Protein AF-W7Q239-F1 (afdb_monomer)

pLDDT: mean 79.55, std 21.38, range [31.48, 97.56]

Secondary structure (DSSP, 8-state):
-----PPBHHHH---HHHHHHHHHHHHTT--S-GGGT---S-PPPHHHHHHHHHHHHSBP-B-BTTTTBSB-HHHHHHHHHHHHHHHHHHT-GGGTT-HHHHHHHHHHHHHHHHHHHHHTTTSTTHHHH--TTSPPP---SS----------SS------PPPPPPP-

Solvent-accessible surface area (backbone atoms only — not comparable to full-atom values): 10525 Å² total; per-residue (Å²): 136,85,85,63,76,77,58,33,22,64,82,75,58,75,66,57,68,61,38,47,58,41,29,50,58,68,66,66,76,65,79,93,49,80,79,63,77,63,67,76,80,74,80,74,42,66,23,48,51,50,42,52,56,53,24,64,58,22,54,45,51,48,60,37,83,94,75,77,42,62,38,58,70,71,59,17,51,58,54,47,50,57,53,43,52,51,37,61,47,61,28,36,76,90,40,74,82,38,60,72,62,52,47,56,51,50,51,50,35,50,52,35,47,34,52,46,18,62,69,32,59,86,44,96,58,20,81,78,78,38,37,73,92,51,84,77,85,84,79,63,93,68,75,74,81,75,73,75,81,73,78,71,87,75,83,79,94,74,88,76,82,79,80,79,80,82,83,130

Structure (mmCIF, N/CA/C/O backbone):
data_AF-W7Q239-F1
#
_entry.id   AF-W7Q239-F1
#
loop_
_atom_site.group_PDB
_atom_site.id
_atom_site.type_symbol
_atom_site.label_atom_id
_atom_site.label_alt_id
_atom_site.label_comp_id
_atom_site.label_asym_id
_atom_site.label_entity_id
_atom_site.label_seq_id
_atom_site.pdbx_PDB_ins_code
_atom_site.Cartn_x
_atom_site.Cartn_y
_atom_site.Cartn_z
_atom_site.occupancy
_atom_site.B_iso_or_equiv
_atom_site.auth_seq_id
_atom_site.auth_comp_id
_atom_site.auth_asym_id
_atom_site.auth_atom_id
_atom_site.pdbx_PDB_model_num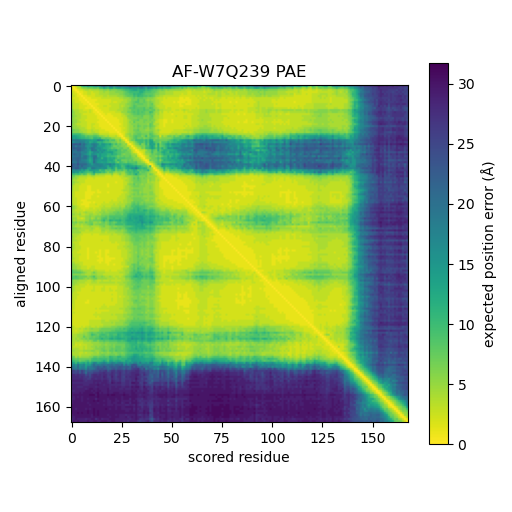
ATOM 1 N N . MET A 1 1 ? -25.838 5.356 11.802 1.00 66.62 1 MET A N 1
ATOM 2 C CA . MET A 1 1 ? -24.509 5.141 12.420 1.00 66.62 1 MET A CA 1
ATOM 3 C C . MET A 1 1 ? -23.464 5.415 11.347 1.00 66.62 1 MET A C 1
ATOM 5 O O . MET A 1 1 ? -23.712 5.033 10.213 1.00 66.62 1 MET A O 1
ATOM 9 N N . HIS A 1 2 ? -22.385 6.140 11.642 1.00 85.25 2 HIS A N 1
ATOM 10 C CA . HIS A 1 2 ? -21.398 6.534 10.625 1.00 85.25 2 HIS A CA 1
ATOM 11 C C . HIS A 1 2 ? -20.314 5.454 10.482 1.00 85.25 2 HIS A C 1
ATOM 13 O O . HIS A 1 2 ? -19.790 4.990 11.495 1.00 85.25 2 HIS A O 1
ATOM 19 N N . ILE A 1 3 ? -19.973 5.064 9.249 1.00 88.88 3 ILE A N 1
ATOM 20 C CA . ILE A 1 3 ? -18.869 4.132 8.970 1.00 88.88 3 ILE A CA 1
ATOM 21 C C . ILE A 1 3 ? -17.539 4.859 9.174 1.00 88.88 3 ILE A C 1
ATOM 23 O O . ILE A 1 3 ? -17.341 5.967 8.681 1.00 88.88 3 ILE A O 1
ATOM 27 N N . LYS A 1 4 ? -16.624 4.249 9.919 1.00 90.44 4 LYS A N 1
ATOM 28 C CA . LYS A 1 4 ? -15.283 4.774 10.160 1.00 90.44 4 LYS A CA 1
ATOM 29 C C . LYS A 1 4 ? -14.335 4.270 9.077 1.00 90.44 4 LYS A C 1
ATOM 31 O O . LYS A 1 4 ? -14.025 3.081 9.047 1.00 90.44 4 LYS A O 1
ATOM 36 N N . SER A 1 5 ? -13.853 5.171 8.229 1.00 90.06 5 SER A N 1
ATOM 37 C CA . SER A 1 5 ? -12.925 4.846 7.140 1.00 90.06 5 SER A CA 1
ATOM 38 C C . SER A 1 5 ? -11.576 5.530 7.373 1.00 90.06 5 SER A C 1
ATOM 40 O O . SER A 1 5 ? -11.507 6.754 7.253 1.00 90.06 5 SER A O 1
ATOM 42 N N . PRO A 1 6 ? -10.514 4.780 7.724 1.00 92.44 6 PRO A N 1
ATOM 43 C CA . PRO A 1 6 ? -9.160 5.323 7.785 1.00 92.44 6 PRO A CA 1
ATOM 44 C C . PRO A 1 6 ? -8.701 5.853 6.4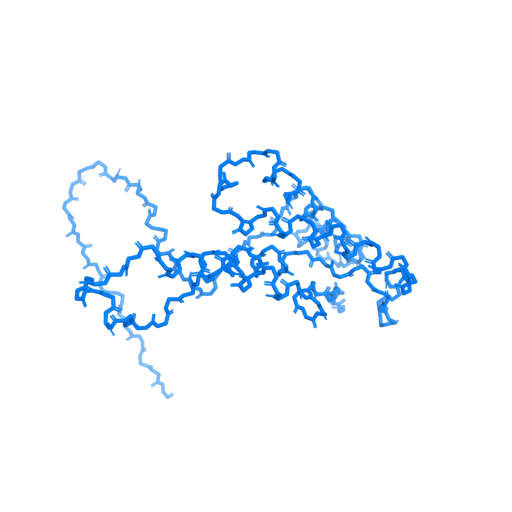27 1.00 92.44 6 PRO A C 1
ATOM 46 O O . PRO A 1 6 ? -9.154 5.371 5.387 1.00 92.44 6 PRO A O 1
ATOM 49 N N . LYS A 1 7 ? -7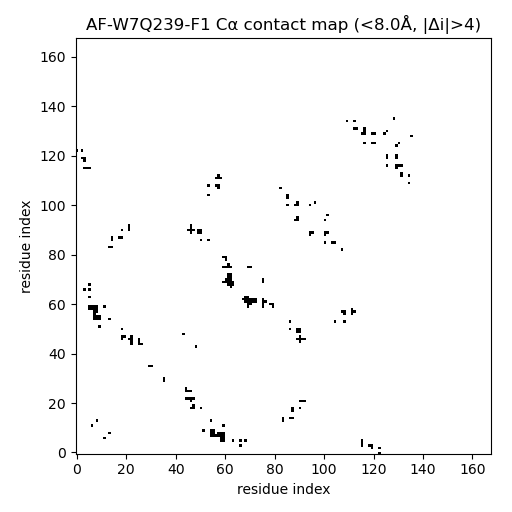.770 6.814 6.433 1.00 93.81 7 LYS A N 1
ATOM 50 C CA . LYS A 1 7 ? -7.154 7.306 5.189 1.00 93.81 7 LYS A CA 1
ATOM 51 C C . LYS A 1 7 ? -6.315 6.195 4.577 1.00 93.81 7 LYS A C 1
ATOM 53 O O . LYS A 1 7 ? -5.605 5.490 5.297 1.00 93.81 7 LYS A O 1
ATOM 58 N N . LYS A 1 8 ? -6.370 6.049 3.256 1.00 94.62 8 LYS A N 1
ATOM 59 C CA . LYS A 1 8 ? -5.514 5.099 2.540 1.00 94.62 8 LYS A CA 1
ATOM 60 C C . LYS A 1 8 ? -4.125 5.672 2.310 1.00 94.62 8 LYS A C 1
ATOM 62 O O . LYS A 1 8 ? -3.950 6.888 2.239 1.00 94.62 8 LYS A O 1
ATOM 67 N N . LEU A 1 9 ? -3.138 4.790 2.159 1.00 95.50 9 LEU A N 1
ATOM 68 C CA . LEU A 1 9 ? -1.744 5.186 1.951 1.00 95.50 9 LEU A CA 1
ATOM 69 C C . LEU A 1 9 ? -1.608 6.115 0.734 1.00 95.50 9 LEU A C 1
ATOM 71 O O . LEU A 1 9 ? -0.947 7.146 0.818 1.00 95.50 9 LEU A O 1
ATOM 75 N N . ILE A 1 10 ? -2.327 5.810 -0.351 1.00 94.56 10 ILE A N 1
ATOM 76 C CA . ILE A 1 10 ? -2.348 6.617 -1.582 1.00 94.56 10 ILE A CA 1
ATOM 77 C C . ILE A 1 10 ? -2.792 8.075 -1.381 1.00 94.56 10 ILE A C 1
ATOM 79 O O . ILE A 1 10 ? -2.377 8.945 -2.141 1.00 94.56 10 ILE A O 1
ATOM 83 N N . GLU A 1 11 ? -3.623 8.359 -0.378 1.00 94.00 11 GLU A N 1
ATOM 84 C CA . GLU A 1 11 ? -4.105 9.718 -0.101 1.00 94.00 11 GLU A CA 1
ATOM 85 C C . GLU A 1 11 ? -3.058 10.572 0.622 1.00 94.00 11 GLU A C 1
ATOM 87 O O . GLU A 1 11 ? -3.171 11.797 0.652 1.00 94.00 11 GLU A O 1
ATOM 92 N N . VAL A 1 12 ? -2.067 9.929 1.244 1.00 94.19 12 VAL A N 1
ATOM 93 C CA . VAL A 1 12 ? -1.110 10.583 2.138 1.00 94.19 12 VAL A CA 1
ATOM 94 C C . VAL A 1 12 ? 0.285 10.596 1.533 1.00 94.19 12 VAL A C 1
ATOM 96 O O . VAL A 1 12 ? 0.914 11.652 1.493 1.00 94.19 12 VAL A O 1
ATOM 99 N N . ALA A 1 13 ? 0.791 9.441 1.094 1.00 93.62 13 ALA A N 1
ATOM 100 C CA . ALA A 1 13 ? 2.166 9.329 0.634 1.00 93.62 13 ALA A CA 1
ATOM 101 C C . ALA A 1 13 ? 2.402 8.122 -0.288 1.00 93.62 13 ALA A C 1
ATOM 103 O O . ALA A 1 13 ? 1.876 7.030 -0.079 1.00 93.62 13 ALA A O 1
ATOM 104 N N . LEU A 1 14 ? 3.262 8.316 -1.289 1.00 94.44 14 LEU A N 1
ATOM 105 C CA . LEU A 1 14 ? 3.742 7.278 -2.199 1.00 94.44 14 LEU A CA 1
ATOM 106 C C . LEU A 1 14 ? 5.224 7.509 -2.532 1.00 94.44 14 LEU A C 1
ATOM 108 O O . LEU A 1 14 ? 5.616 8.666 -2.709 1.00 94.44 14 LEU A O 1
ATOM 112 N N . PRO A 1 15 ? 6.034 6.444 -2.701 1.00 95.81 15 PRO A N 1
ATOM 113 C CA . PRO A 1 15 ? 7.425 6.554 -3.133 1.00 95.81 15 PRO A CA 1
ATOM 114 C C . PRO A 1 15 ? 7.483 6.798 -4.651 1.00 95.81 15 PRO A C 1
ATOM 116 O O . PRO A 1 15 ? 7.728 5.893 -5.450 1.00 95.81 15 PRO A O 1
ATOM 119 N N . LEU A 1 16 ? 7.167 8.030 -5.065 1.00 94.00 16 LEU A N 1
ATOM 120 C CA . LEU A 1 16 ? 7.019 8.391 -6.478 1.00 94.00 16 LEU A CA 1
ATOM 121 C C . LEU A 1 16 ? 8.315 8.207 -7.272 1.00 94.00 16 LEU A C 1
ATOM 123 O O . LEU A 1 16 ? 8.252 7.761 -8.414 1.00 94.00 16 LEU A O 1
ATOM 127 N N . ASP A 1 17 ? 9.470 8.499 -6.676 1.00 94.50 17 ASP A N 1
ATOM 128 C CA . ASP A 1 17 ? 10.765 8.368 -7.349 1.00 94.50 17 ASP A CA 1
ATOM 129 C C . ASP A 1 17 ? 11.049 6.913 -7.744 1.00 94.50 17 ASP A C 1
ATOM 131 O O . ASP A 1 17 ? 11.350 6.635 -8.907 1.00 94.50 17 ASP A O 1
ATOM 135 N N . ASP A 1 18 ? 10.842 5.963 -6.828 1.00 94.44 18 ASP A N 1
ATOM 136 C CA . ASP A 1 18 ? 11.026 4.532 -7.094 1.00 94.44 18 ASP A CA 1
ATOM 137 C C . ASP A 1 18 ? 10.047 4.012 -8.157 1.00 94.44 18 ASP A C 1
ATOM 139 O O . ASP A 1 18 ? 10.433 3.294 -9.088 1.00 94.44 18 ASP A O 1
ATOM 143 N N . ILE A 1 19 ? 8.773 4.413 -8.054 1.00 93.94 19 ILE A N 1
ATOM 144 C CA . ILE A 1 19 ? 7.733 4.052 -9.027 1.00 93.94 19 ILE A CA 1
ATOM 145 C C . ILE A 1 19 ? 8.089 4.602 -10.413 1.00 93.94 19 ILE A C 1
ATOM 147 O O . ILE A 1 19 ? 7.932 3.899 -11.418 1.00 93.94 19 ILE A O 1
ATOM 151 N N . ASN A 1 20 ? 8.583 5.839 -10.485 1.00 92.50 20 ASN A N 1
ATOM 152 C CA . ASN A 1 20 ? 8.962 6.496 -11.732 1.00 92.50 20 ASN A CA 1
ATOM 153 C C . ASN A 1 20 ? 10.180 5.827 -12.375 1.00 92.50 20 ASN A C 1
ATOM 155 O O . ASN A 1 20 ? 10.164 5.579 -13.582 1.00 92.50 20 ASN A O 1
ATOM 159 N N . VAL A 1 21 ? 11.198 5.464 -11.587 1.00 92.00 21 VAL A N 1
ATOM 160 C CA . VAL A 1 21 ? 12.376 4.729 -12.075 1.00 92.00 21 VAL A CA 1
ATOM 161 C C . VAL A 1 21 ? 11.970 3.374 -12.660 1.00 92.00 21 VAL A C 1
ATOM 163 O O . VAL A 1 21 ? 12.389 3.034 -13.770 1.00 92.00 21 VAL A O 1
ATOM 166 N N . ALA A 1 22 ? 11.118 2.614 -11.967 1.00 91.12 22 ALA A N 1
ATOM 167 C CA . ALA A 1 22 ? 10.618 1.332 -12.467 1.00 91.12 22 ALA A CA 1
ATOM 168 C C . ALA A 1 22 ? 9.760 1.499 -13.737 1.00 91.12 22 ALA A C 1
ATOM 170 O O . ALA A 1 22 ? 9.940 0.778 -14.719 1.00 91.12 22 ALA A O 1
ATOM 171 N N . SER A 1 23 ? 8.882 2.504 -13.759 1.00 89.00 23 SER A N 1
ATOM 172 C CA . SER A 1 23 ? 8.008 2.802 -14.902 1.00 89.00 23 SER A CA 1
ATOM 173 C C . SER A 1 23 ? 8.789 3.248 -16.145 1.00 89.00 23 SER A C 1
ATOM 175 O O . SER A 1 23 ? 8.428 2.900 -17.271 1.00 89.00 23 SER A O 1
ATOM 177 N N . ALA A 1 24 ? 9.882 3.996 -15.967 1.00 86.81 24 ALA A N 1
ATOM 178 C CA . ALA A 1 24 ? 10.747 4.421 -17.065 1.00 86.81 24 ALA A CA 1
ATOM 179 C C . ALA A 1 24 ? 11.448 3.230 -17.739 1.00 86.81 24 ALA A C 1
ATOM 181 O O . ALA A 1 24 ? 11.537 3.192 -18.969 1.00 86.81 24 ALA A O 1
ATOM 182 N N . ARG A 1 25 ? 11.882 2.232 -16.953 1.00 82.31 25 ARG A N 1
ATOM 183 C CA . ARG A 1 25 ? 12.478 0.986 -17.471 1.00 82.31 25 ARG A CA 1
ATOM 184 C C . ARG A 1 25 ? 11.492 0.184 -18.317 1.00 82.31 25 ARG A C 1
ATOM 186 O O . ARG A 1 25 ? 11.879 -0.352 -19.346 1.00 82.31 25 ARG A O 1
ATOM 193 N N . GLU A 1 26 ? 10.215 0.142 -17.934 1.00 77.31 26 GLU A N 1
ATOM 194 C CA . GLU A 1 26 ? 9.170 -0.534 -18.719 1.00 77.31 26 GLU A CA 1
ATOM 195 C C . GLU A 1 26 ? 8.996 0.104 -20.111 1.00 77.31 26 GLU A C 1
ATOM 197 O O . GLU A 1 26 ? 8.805 -0.590 -21.113 1.00 77.31 26 GLU A O 1
ATOM 202 N N . LYS A 1 27 ? 9.112 1.436 -20.194 1.00 73.69 27 LYS A N 1
ATOM 203 C CA . LYS A 1 27 ? 8.945 2.195 -21.441 1.00 73.69 27 LYS A CA 1
ATOM 204 C C . LYS A 1 27 ? 10.114 2.016 -22.419 1.00 73.69 27 LYS A C 1
ATOM 206 O O . LYS A 1 27 ? 9.896 2.075 -23.628 1.00 73.69 27 LYS A O 1
ATOM 211 N N . SER A 1 28 ? 11.334 1.793 -21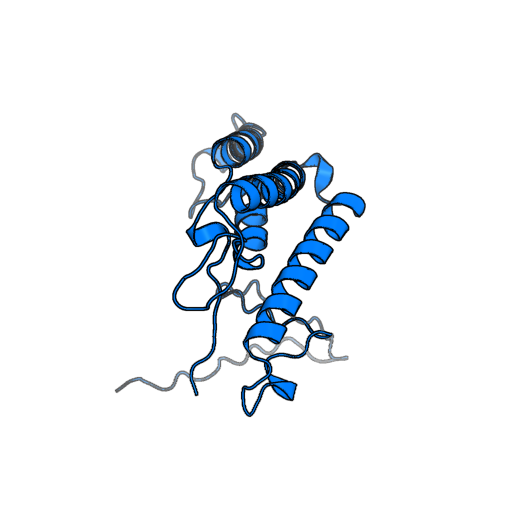.930 1.00 66.69 28 SER A N 1
ATOM 212 C CA . SER A 1 28 ? 12.562 1.807 -22.743 1.00 66.69 28 SER A CA 1
ATOM 213 C C . SER A 1 28 ? 12.900 0.477 -23.441 1.00 66.69 28 SER A C 1
ATOM 215 O O . SER A 1 28 ? 13.902 0.387 -24.143 1.00 66.69 28 SER A O 1
ATOM 217 N N . ILE A 1 29 ? 12.074 -0.566 -23.319 1.00 65.88 29 ILE A N 1
ATOM 218 C CA . ILE A 1 29 ? 12.397 -1.903 -23.861 1.00 65.88 29 ILE A CA 1
ATOM 219 C C . ILE A 1 29 ? 12.270 -1.976 -25.396 1.00 65.88 29 ILE A C 1
ATOM 221 O O . ILE A 1 29 ? 12.907 -2.810 -26.035 1.00 65.88 29 ILE A O 1
ATOM 225 N N . ARG A 1 30 ? 11.454 -1.120 -26.024 1.00 63.12 30 ARG A N 1
ATOM 226 C CA . ARG A 1 30 ? 11.161 -1.193 -27.467 1.00 63.12 30 ARG A CA 1
ATOM 227 C C . ARG A 1 30 ? 11.477 0.135 -28.146 1.00 63.12 30 ARG A C 1
ATOM 229 O O . ARG A 1 30 ? 10.623 1.009 -28.230 1.00 63.12 30 ARG A O 1
ATOM 236 N N . HIS A 1 31 ? 12.705 0.277 -28.633 1.00 64.56 31 HIS A N 1
ATOM 237 C CA . HIS A 1 31 ? 13.112 1.413 -29.461 1.00 64.56 31 HIS A CA 1
ATOM 238 C C . HIS A 1 31 ? 12.973 1.060 -30.949 1.00 64.56 31 HIS A C 1
ATOM 240 O O . HIS A 1 31 ? 13.346 -0.034 -31.364 1.00 64.56 31 HIS A O 1
ATOM 246 N N . GLY A 1 32 ? 12.441 1.983 -31.757 1.00 70.94 32 GLY A N 1
ATOM 247 C CA . GLY A 1 32 ? 12.487 1.895 -33.225 1.00 70.94 32 GLY A CA 1
ATOM 248 C C . GLY A 1 32 ? 11.389 1.073 -33.913 1.00 70.94 32 GLY A C 1
ATOM 249 O O . GLY A 1 32 ? 11.450 0.898 -35.127 1.00 70.94 32 GLY A O 1
ATOM 250 N N . HIS A 1 33 ? 10.368 0.589 -33.199 1.00 72.94 33 HIS A N 1
ATOM 251 C CA . HIS A 1 33 ? 9.248 -0.116 -33.832 1.00 72.94 33 HIS A CA 1
ATOM 252 C C . HIS A 1 33 ? 8.069 0.847 -34.079 1.00 72.94 33 HIS A C 1
ATOM 254 O O . HIS A 1 33 ? 7.639 1.506 -33.141 1.00 72.94 33 HIS A O 1
ATOM 260 N N . PRO A 1 34 ? 7.471 0.931 -35.283 1.00 73.19 34 PRO A N 1
ATOM 261 C CA . PRO A 1 34 ? 6.343 1.837 -35.549 1.00 73.19 34 PRO A CA 1
ATOM 262 C C . PRO A 1 34 ? 5.157 1.736 -34.569 1.00 73.19 34 PRO A C 1
ATOM 264 O O . PRO A 1 34 ? 4.471 2.729 -34.342 1.00 73.19 34 PRO A O 1
ATOM 267 N N . SER A 1 35 ? 4.950 0.587 -33.910 1.00 66.75 35 SER A N 1
ATOM 268 C CA . SER A 1 35 ? 3.932 0.438 -32.856 1.00 66.75 35 SER A CA 1
ATOM 269 C C . SER A 1 35 ? 4.247 1.181 -31.543 1.00 66.75 35 SER A C 1
ATOM 271 O O . SER A 1 35 ? 3.394 1.232 -30.658 1.00 66.75 35 SER A O 1
ATOM 273 N N . THR A 1 36 ? 5.433 1.789 -31.403 1.00 65.25 36 THR A N 1
ATOM 274 C CA . THR A 1 36 ? 5.824 2.631 -30.257 1.00 65.25 36 THR A CA 1
ATOM 275 C C . THR A 1 36 ? 5.698 4.136 -30.524 1.00 65.25 36 THR A C 1
ATOM 277 O O . THR A 1 36 ? 5.888 4.914 -29.594 1.00 65.25 36 THR A O 1
ATOM 280 N N . LEU A 1 37 ? 5.354 4.563 -31.752 1.00 66.25 37 LEU A N 1
ATOM 281 C CA . LEU A 1 37 ? 5.140 5.980 -32.107 1.00 66.25 37 LEU A CA 1
ATOM 282 C C . LEU A 1 37 ? 3.801 6.530 -31.591 1.00 66.25 37 LEU A C 1
ATOM 284 O O . LEU A 1 37 ? 3.714 7.688 -31.188 1.00 66.25 37 LEU A O 1
ATOM 288 N N . HIS A 1 38 ? 2.753 5.705 -31.591 1.00 68.00 38 HIS A N 1
ATOM 289 C CA . HIS A 1 38 ? 1.430 6.065 -31.085 1.00 68.00 38 HIS A CA 1
ATOM 290 C C . HIS A 1 38 ? 0.966 5.046 -30.048 1.00 68.00 38 HIS A C 1
ATOM 292 O O . HIS A 1 38 ? 0.381 4.009 -30.353 1.00 68.00 38 HIS A O 1
ATOM 298 N N . LEU A 1 39 ? 1.220 5.377 -28.784 1.00 65.81 39 LEU A N 1
ATOM 299 C CA . LEU A 1 39 ? 0.613 4.723 -27.630 1.00 65.81 39 LEU A CA 1
ATOM 300 C C . LEU A 1 39 ? -0.823 5.254 -27.480 1.00 65.81 39 LEU A C 1
ATOM 302 O O . LEU A 1 39 ? -1.083 6.157 -26.689 1.00 65.81 39 LEU A O 1
ATOM 306 N N . TRP A 1 40 ? -1.743 4.746 -28.300 1.00 65.81 40 TRP A N 1
ATOM 307 C CA . TRP A 1 40 ? -3.167 5.088 -28.229 1.00 65.81 40 TRP A CA 1
ATOM 308 C C . TRP A 1 40 ? -3.779 4.664 -26.881 1.00 65.81 40 TRP A C 1
ATOM 310 O O . TRP A 1 40 ? -3.507 3.569 -26.387 1.00 65.81 40 TRP A O 1
ATOM 320 N N . TRP A 1 41 ? -4.541 5.608 -26.310 1.00 54.47 41 TRP A N 1
ATOM 321 C CA . TRP A 1 41 ? -5.007 5.752 -24.923 1.00 54.47 41 TRP A CA 1
ATOM 322 C C . TRP A 1 41 ? -4.002 5.314 -23.847 1.00 54.47 41 TRP A C 1
ATOM 324 O O . TRP A 1 41 ? -3.988 4.169 -23.407 1.00 54.47 41 TRP A O 1
ATOM 334 N N . ALA A 1 42 ? -3.172 6.281 -23.431 1.00 55.81 42 ALA A N 1
ATOM 335 C CA . ALA A 1 42 ? -2.352 6.324 -22.215 1.00 55.81 42 ALA A CA 1
ATOM 336 C C . ALA A 1 42 ? -2.116 4.969 -21.520 1.00 55.81 42 ALA A C 1
ATOM 338 O O . ALA A 1 42 ? -2.862 4.560 -20.628 1.00 55.81 42 ALA A O 1
ATOM 339 N N . ARG A 1 43 ? -1.019 4.293 -21.880 1.00 71.75 43 ARG A N 1
ATOM 340 C CA . ARG A 1 43 ? -0.573 3.118 -21.125 1.00 71.75 43 ARG A CA 1
ATOM 341 C C . ARG A 1 43 ? -0.233 3.523 -19.695 1.00 71.75 43 ARG A C 1
ATOM 343 O O . ARG A 1 43 ? 0.674 4.324 -19.483 1.00 71.75 43 ARG A O 1
ATOM 350 N N . ARG A 1 44 ? -0.934 2.937 -18.725 1.00 72.94 44 ARG A N 1
ATOM 351 C CA . ARG A 1 44 ? -0.542 2.978 -17.313 1.00 72.94 44 ARG A CA 1
ATOM 352 C C . ARG A 1 44 ? 0.584 1.952 -17.130 1.00 72.94 44 ARG A C 1
ATOM 354 O O . ARG A 1 44 ? 0.319 0.776 -17.381 1.00 72.94 44 ARG A O 1
ATOM 361 N N . PRO A 1 45 ? 1.811 2.363 -16.755 1.00 85.00 45 PRO A N 1
ATOM 362 C CA . PRO A 1 45 ? 2.895 1.425 -16.473 1.00 85.00 45 PRO A CA 1
ATOM 363 C C . PRO A 1 45 ? 2.438 0.394 -15.439 1.00 85.00 45 PRO A C 1
ATOM 365 O O . PRO A 1 45 ? 1.780 0.754 -14.456 1.00 85.00 45 PRO A O 1
ATOM 368 N N . LEU A 1 46 ? 2.772 -0.877 -15.648 1.00 88.38 46 LEU A N 1
ATOM 369 C CA . LEU A 1 46 ? 2.406 -1.960 -14.735 1.00 88.38 46 LEU A CA 1
ATOM 370 C C . LEU A 1 46 ? 2.993 -1.732 -13.340 1.00 88.38 46 LEU A C 1
ATOM 372 O O . LEU A 1 46 ? 2.322 -2.012 -12.346 1.00 88.38 46 LEU A O 1
ATOM 376 N N . ALA A 1 47 ? 4.200 -1.164 -13.268 1.00 91.94 47 ALA A N 1
ATOM 377 C CA . ALA A 1 47 ? 4.821 -0.746 -12.013 1.00 91.94 47 ALA A CA 1
ATOM 378 C C . ALA A 1 47 ? 3.912 0.217 -11.226 1.00 91.94 47 ALA A C 1
ATOM 380 O O . ALA A 1 47 ? 3.553 -0.052 -10.079 1.00 91.94 47 ALA A O 1
ATOM 381 N N . ALA A 1 48 ? 3.460 1.297 -11.870 1.00 92.19 48 ALA A N 1
ATOM 382 C CA . ALA A 1 48 ? 2.570 2.274 -11.251 1.00 92.19 48 ALA A CA 1
ATOM 383 C C . ALA A 1 48 ? 1.216 1.663 -10.858 1.00 92.19 48 ALA A C 1
ATOM 385 O O . ALA A 1 48 ? 0.711 1.936 -9.770 1.00 92.19 48 ALA A O 1
ATOM 386 N N . ALA A 1 49 ? 0.638 0.805 -11.705 1.00 91.62 49 ALA A N 1
ATOM 387 C CA . ALA A 1 49 ? -0.626 0.137 -11.404 1.00 91.62 49 ALA A CA 1
ATOM 388 C C . ALA A 1 49 ? -0.529 -0.741 -10.144 1.00 91.62 49 ALA A C 1
ATOM 390 O O . ALA A 1 49 ? -1.391 -0.648 -9.274 1.00 91.62 49 ALA A O 1
ATOM 391 N N . ARG A 1 50 ? 0.537 -1.540 -10.000 1.00 93.19 50 ARG A N 1
ATOM 392 C CA . ARG A 1 50 ? 0.757 -2.389 -8.814 1.00 93.19 50 ARG A CA 1
ATOM 393 C C . ARG A 1 50 ? 0.897 -1.571 -7.534 1.00 93.19 50 ARG A C 1
ATOM 395 O O . ARG A 1 50 ? 0.251 -1.893 -6.540 1.00 93.19 50 ARG A O 1
ATOM 402 N N . ALA A 1 51 ? 1.696 -0.504 -7.574 1.00 94.94 51 ALA A N 1
ATOM 403 C CA . ALA A 1 51 ? 1.891 0.378 -6.427 1.00 94.94 51 ALA A CA 1
ATOM 404 C C . ALA A 1 51 ? 0.576 1.040 -5.987 1.00 94.94 51 ALA A C 1
ATOM 406 O O . ALA A 1 51 ? 0.238 1.021 -4.805 1.00 94.94 51 ALA A O 1
ATOM 407 N N . VAL A 1 52 ? -0.191 1.572 -6.945 1.00 93.88 52 VAL A N 1
ATOM 408 C CA . VAL A 1 52 ? -1.486 2.219 -6.687 1.00 93.88 52 VAL A CA 1
ATOM 409 C C . VAL A 1 52 ? -2.495 1.233 -6.106 1.00 93.88 52 VAL A C 1
ATOM 411 O O . VAL A 1 52 ? -3.137 1.558 -5.112 1.00 93.88 52 VAL A O 1
ATOM 414 N N . LEU A 1 53 ? -2.610 0.029 -6.673 1.00 92.25 53 LEU A N 1
ATOM 415 C CA . LEU A 1 53 ? -3.530 -0.996 -6.173 1.00 92.25 53 LEU A CA 1
ATOM 416 C C . LEU A 1 53 ? -3.209 -1.385 -4.728 1.00 92.25 53 LEU A C 1
ATOM 418 O O . LEU A 1 53 ? -4.101 -1.421 -3.885 1.00 92.25 53 LEU A O 1
ATOM 422 N N . PHE A 1 54 ? -1.935 -1.624 -4.417 1.00 95.31 54 PHE A N 1
ATOM 423 C CA . PHE A 1 54 ? -1.516 -1.930 -3.052 1.00 95.31 54 PHE A CA 1
ATOM 424 C C . PHE A 1 54 ? -1.821 -0.769 -2.090 1.00 95.31 54 PHE A C 1
ATOM 426 O O . PHE A 1 54 ? -2.446 -0.968 -1.048 1.00 95.31 54 PHE A O 1
ATOM 433 N N . ALA A 1 55 ? -1.462 0.459 -2.467 1.00 96.06 55 ALA A N 1
ATOM 434 C CA . ALA A 1 55 ? -1.654 1.641 -1.630 1.00 96.06 55 ALA A CA 1
ATOM 435 C C . ALA A 1 55 ? -3.128 2.045 -1.432 1.00 96.06 55 ALA A C 1
ATOM 437 O O . ALA A 1 55 ? -3.441 2.756 -0.479 1.00 96.06 55 ALA A O 1
ATOM 438 N N . GLN A 1 56 ? -4.037 1.608 -2.310 1.00 93.81 56 GLN A N 1
ATOM 439 C CA . GLN A 1 56 ? -5.487 1.759 -2.131 1.00 93.81 56 GLN A CA 1
ATOM 440 C C . GLN A 1 56 ? -6.054 0.792 -1.088 1.00 93.81 56 GLN A C 1
ATOM 442 O O . GLN A 1 56 ? -7.048 1.098 -0.427 1.00 93.81 56 GLN A O 1
ATOM 447 N N . LEU A 1 57 ? -5.447 -0.386 -0.948 1.00 93.38 57 LEU A N 1
ATOM 448 C CA . LEU A 1 57 ? -5.922 -1.415 -0.029 1.00 93.38 57 LEU A CA 1
ATOM 449 C C . LEU A 1 57 ? -5.400 -1.183 1.392 1.00 93.38 57 LEU A C 1
ATOM 451 O O . LEU A 1 57 ? -6.145 -1.398 2.349 1.00 93.38 57 LEU A O 1
ATOM 455 N N . VAL A 1 58 ? -4.179 -0.664 1.527 1.00 96.00 58 VAL A N 1
ATOM 456 C CA . VAL A 1 58 ? -3.516 -0.435 2.818 1.00 96.00 58 VAL A CA 1
ATOM 457 C C . VAL A 1 58 ? -3.839 0.946 3.408 1.00 96.00 58 VAL A C 1
ATOM 459 O O . VAL A 1 58 ? -3.836 1.964 2.713 1.00 96.00 58 VAL A O 1
ATOM 462 N N . ASN A 1 59 ? -4.124 0.982 4.710 1.00 95.56 59 ASN A N 1
ATOM 463 C CA . ASN A 1 59 ? -4.361 2.203 5.482 1.00 95.56 59 ASN A CA 1
ATOM 464 C C . ASN A 1 59 ? -3.049 2.934 5.797 1.00 95.56 59 ASN A C 1
ATOM 466 O O . ASN A 1 59 ? -2.005 2.317 6.002 1.00 95.56 59 ASN A O 1
ATOM 470 N N . ASP A 1 60 ? -3.121 4.258 5.899 1.00 95.69 60 ASP A N 1
ATOM 471 C CA . ASP A 1 60 ? -2.030 5.064 6.436 1.00 95.69 60 ASP A CA 1
ATOM 472 C C . ASP A 1 60 ? -1.935 4.892 7.968 1.00 95.69 60 ASP A C 1
ATOM 474 O O . ASP A 1 60 ? -2.948 5.041 8.655 1.00 95.69 60 ASP A O 1
ATOM 478 N N . PRO A 1 61 ? -0.741 4.635 8.539 1.00 94.88 61 PRO A N 1
ATOM 479 C CA . PRO A 1 61 ? -0.573 4.479 9.986 1.00 94.88 61 PRO A CA 1
ATOM 480 C C . PRO A 1 61 ? -0.608 5.809 10.762 1.00 94.88 61 PRO A C 1
ATOM 482 O O . PRO A 1 61 ? -0.513 5.806 11.992 1.00 94.88 61 PRO A O 1
ATOM 485 N N . GLY A 1 62 ? -0.679 6.955 10.078 1.00 93.06 62 GLY A N 1
ATOM 486 C CA . GLY A 1 62 ? -0.634 8.276 10.695 1.00 93.06 62 GLY A CA 1
ATOM 487 C C . GLY A 1 62 ? -1.840 8.570 11.581 1.00 93.06 62 GLY A C 1
ATOM 488 O O . GLY A 1 62 ? -2.955 8.129 11.318 1.00 93.06 62 GLY A O 1
ATOM 489 N N . TYR A 1 63 ? -1.620 9.352 12.640 1.00 91.62 63 TYR A N 1
ATOM 490 C CA . TYR A 1 63 ? -2.686 9.723 13.566 1.00 91.62 63 TYR A CA 1
ATOM 491 C C . TYR A 1 63 ? -3.817 10.522 12.895 1.00 91.62 63 TYR A C 1
ATOM 493 O O . TYR A 1 63 ? -3.595 11.565 12.274 1.00 91.62 63 TYR A O 1
ATOM 501 N N . GLN A 1 64 ? -5.053 10.066 13.092 1.00 89.88 64 GLN A N 1
ATOM 502 C CA . GLN A 1 64 ? -6.283 10.659 12.583 1.00 89.88 64 GLN A CA 1
ATOM 503 C C . GLN A 1 64 ? -7.187 11.080 13.745 1.00 89.88 64 GLN A C 1
ATOM 505 O O . GLN A 1 64 ? -7.820 10.252 14.404 1.00 89.88 64 GLN A O 1
ATOM 510 N N . ARG A 1 65 ? -7.290 12.396 13.969 1.00 86.25 65 ARG A N 1
ATOM 511 C CA . ARG A 1 65 ? -8.024 12.974 15.108 1.00 86.25 65 ARG A CA 1
ATOM 512 C C . ARG A 1 65 ? -9.514 12.624 15.112 1.00 86.25 65 ARG A C 1
ATOM 514 O O . ARG A 1 65 ? -10.074 12.401 16.176 1.00 86.25 65 ARG A O 1
ATOM 521 N N . GLU A 1 66 ? -10.127 12.548 13.934 1.00 85.19 66 GLU A N 1
ATOM 522 C CA . GLU A 1 66 ? -11.555 12.238 13.757 1.00 85.19 66 GLU A CA 1
ATOM 523 C C . GLU A 1 66 ? -11.907 10.805 14.179 1.00 85.19 66 GLU A C 1
ATOM 525 O O . GLU A 1 66 ? -13.012 10.536 14.642 1.00 85.19 66 GLU A O 1
ATOM 530 N N . LEU A 1 67 ? -10.953 9.882 14.036 1.00 83.69 67 LEU A N 1
ATOM 531 C CA . LEU A 1 67 ? -11.143 8.461 14.311 1.00 83.69 67 LEU A CA 1
ATOM 532 C C . LEU A 1 67 ? -10.544 8.029 15.654 1.00 83.69 67 LEU A C 1
ATOM 534 O O . LEU A 1 67 ? -10.912 6.964 16.152 1.00 83.69 67 LEU A O 1
ATOM 538 N N . GLY A 1 68 ? -9.645 8.837 16.233 1.00 85.25 68 GLY A N 1
ATOM 539 C CA . GLY A 1 68 ? -8.838 8.452 17.394 1.00 85.25 68 GLY A CA 1
ATOM 540 C C . GLY A 1 68 ? -7.929 7.256 17.090 1.00 85.25 68 GLY A C 1
ATOM 541 O O . GLY A 1 68 ? -7.704 6.420 17.959 1.00 85.25 68 GLY A O 1
ATOM 542 N N . TYR A 1 69 ? -7.482 7.140 15.837 1.00 87.19 69 TYR A N 1
ATOM 543 C CA . TYR A 1 69 ? -6.732 6.006 15.292 1.00 87.19 69 TYR A CA 1
ATOM 544 C C . TYR A 1 69 ? -5.370 6.469 14.769 1.00 87.19 69 TYR A C 1
ATOM 546 O O . TYR A 1 69 ? -5.236 7.609 14.332 1.00 87.19 69 TYR A O 1
ATOM 554 N N . GLY A 1 70 ? -4.382 5.576 14.786 1.00 88.69 70 GLY A N 1
ATOM 555 C CA . GLY A 1 70 ? -3.042 5.807 14.251 1.00 88.69 70 GLY A CA 1
ATOM 556 C C . GLY A 1 70 ? -1.999 6.090 15.330 1.00 88.69 70 GLY A C 1
ATOM 557 O O . GLY A 1 70 ? -2.301 6.160 16.521 1.00 88.69 70 GLY A O 1
ATOM 558 N N . VAL A 1 71 ? -0.749 6.219 14.896 1.00 92.12 71 VAL A N 1
ATOM 559 C CA . VAL A 1 71 ? 0.416 6.395 15.774 1.00 92.12 71 VAL A CA 1
ATOM 560 C C . VAL A 1 71 ? 1.025 7.791 15.649 1.00 92.12 71 VAL A C 1
ATOM 562 O O . VAL A 1 71 ? 0.682 8.565 14.750 1.00 92.12 71 VAL A O 1
ATOM 565 N N . ASN A 1 72 ? 1.945 8.121 16.560 1.00 94.00 72 ASN A N 1
ATOM 566 C CA . ASN A 1 72 ? 2.672 9.388 16.525 1.00 94.00 72 ASN A CA 1
ATOM 567 C C . ASN A 1 72 ? 3.440 9.554 15.199 1.00 94.00 72 ASN A C 1
ATOM 569 O O . ASN A 1 72 ? 3.789 8.578 14.540 1.00 94.00 72 ASN A O 1
ATOM 573 N N . LYS A 1 73 ? 3.747 10.798 14.818 1.00 92.00 73 LYS A N 1
ATOM 574 C CA . LYS A 1 73 ? 4.353 11.145 13.525 1.00 92.00 73 LYS A CA 1
ATOM 575 C C . LYS A 1 73 ? 5.623 10.339 13.211 1.00 92.00 73 LYS A C 1
ATOM 577 O O . LYS A 1 73 ? 5.726 9.798 12.118 1.00 92.00 73 LYS A O 1
ATOM 582 N N . GLN A 1 74 ? 6.543 10.220 14.170 1.00 93.69 74 GLN A N 1
ATOM 583 C CA . GLN A 1 74 ? 7.804 9.486 13.988 1.00 93.69 74 GLN A CA 1
ATOM 584 C C . GLN A 1 74 ? 7.572 7.986 13.752 1.00 93.69 74 GLN A C 1
ATOM 586 O O . GLN A 1 74 ? 8.146 7.390 12.846 1.00 93.69 74 GLN A O 1
ATOM 591 N N . GLU A 1 75 ? 6.681 7.370 14.529 1.00 94.25 75 GLU A N 1
ATOM 592 C CA . GLU A 1 75 ? 6.327 5.958 14.358 1.00 94.25 75 GLU A CA 1
ATOM 593 C C . GLU A 1 75 ? 5.564 5.717 13.050 1.00 94.25 75 GLU A C 1
ATOM 595 O O . GLU A 1 75 ? 5.745 4.682 12.408 1.00 94.25 75 GLU A O 1
ATOM 600 N N . ALA A 1 76 ? 4.734 6.677 12.631 1.00 94.69 76 ALA A N 1
ATOM 601 C CA . ALA A 1 76 ? 4.013 6.617 11.368 1.00 94.69 76 ALA A CA 1
ATOM 602 C C . ALA A 1 76 ? 4.982 6.643 10.182 1.00 94.69 76 ALA A C 1
ATOM 604 O O . ALA A 1 76 ? 4.806 5.868 9.250 1.00 94.69 76 ALA A O 1
ATOM 605 N N . GLU A 1 77 ? 6.019 7.482 10.226 1.00 95.06 77 GLU A N 1
ATOM 606 C CA . GLU A 1 77 ? 7.070 7.524 9.202 1.00 95.06 77 GLU A CA 1
ATOM 607 C C . GLU A 1 77 ? 7.822 6.188 9.111 1.00 95.06 77 GLU A C 1
ATOM 609 O O . GLU A 1 77 ? 7.958 5.649 8.015 1.00 95.06 77 GLU A O 1
ATOM 614 N N . LEU A 1 78 ? 8.193 5.579 10.244 1.00 95.88 78 LEU A N 1
ATOM 615 C CA . LEU A 1 78 ? 8.829 4.253 10.257 1.00 95.88 78 LEU A CA 1
ATOM 616 C C . LEU A 1 78 ? 7.921 3.152 9.688 1.00 95.88 78 LEU A C 1
ATOM 618 O O . LEU A 1 78 ? 8.379 2.280 8.950 1.00 95.88 78 LEU A O 1
ATOM 622 N N . LYS A 1 79 ? 6.627 3.166 10.029 1.00 95.75 79 LYS A N 1
ATOM 623 C CA . LYS A 1 79 ? 5.658 2.208 9.478 1.00 95.75 79 LYS A CA 1
ATOM 624 C C . LYS A 1 79 ? 5.416 2.439 7.984 1.00 95.75 79 LYS A C 1
ATOM 626 O O . LYS A 1 79 ? 5.324 1.465 7.243 1.00 95.75 79 LYS A O 1
ATOM 631 N N . ARG A 1 80 ? 5.353 3.695 7.530 1.00 96.19 80 ARG A N 1
ATOM 632 C CA . ARG A 1 80 ? 5.239 4.037 6.102 1.00 96.19 80 ARG A CA 1
ATOM 633 C C . ARG A 1 80 ? 6.441 3.551 5.316 1.00 96.19 80 ARG A C 1
ATOM 635 O O . ARG A 1 80 ? 6.240 2.964 4.264 1.00 96.19 80 ARG A O 1
ATOM 642 N N . GLU A 1 81 ? 7.652 3.714 5.842 1.00 96.69 81 GLU A N 1
ATOM 643 C CA . GLU A 1 81 ? 8.858 3.243 5.156 1.00 96.69 81 GLU A CA 1
ATOM 644 C C . GLU A 1 81 ? 8.820 1.725 4.932 1.00 96.69 81 GLU A C 1
ATOM 646 O O . GLU A 1 81 ? 9.096 1.261 3.830 1.00 96.69 81 GLU A O 1
ATOM 651 N N . LYS A 1 82 ? 8.330 0.945 5.909 1.00 97.00 82 LYS A N 1
ATOM 652 C CA . LYS A 1 82 ? 8.103 -0.503 5.726 1.00 97.00 82 LYS A CA 1
ATOM 653 C C . LYS A 1 82 ? 7.090 -0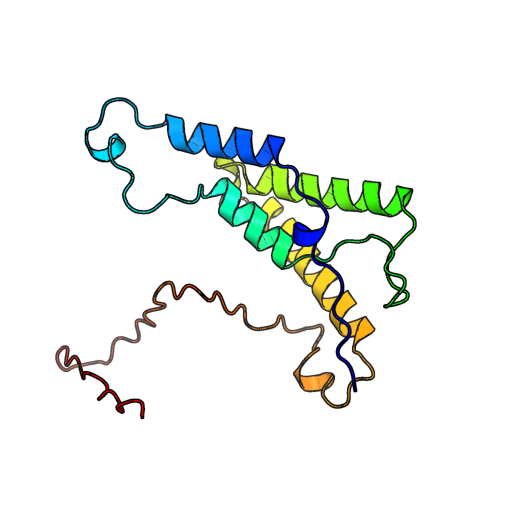.814 4.619 1.00 97.00 82 LYS A C 1
ATOM 655 O O . LYS A 1 82 ? 7.240 -1.799 3.899 1.00 97.00 82 LYS A O 1
ATOM 660 N N . LEU A 1 83 ? 6.043 -0.001 4.478 1.00 97.44 83 LEU A N 1
ATOM 661 C CA . LEU A 1 83 ? 5.080 -0.141 3.380 1.00 97.44 83 LEU A CA 1
ATOM 662 C C . LEU A 1 83 ? 5.705 0.267 2.040 1.00 97.44 83 LEU A C 1
ATOM 664 O O . LEU A 1 83 ? 5.439 -0.365 1.017 1.00 97.44 83 LEU A O 1
ATOM 668 N N . PHE A 1 84 ? 6.565 1.285 2.037 1.00 97.44 84 PHE A N 1
ATOM 669 C CA . PHE A 1 84 ? 7.309 1.710 0.856 1.00 97.44 84 PHE A CA 1
ATOM 670 C C . PHE A 1 84 ? 8.320 0.659 0.416 1.00 97.44 84 PHE A C 1
ATOM 672 O O . PHE A 1 84 ? 8.427 0.428 -0.782 1.00 97.44 84 PHE A O 1
ATOM 679 N N . ASP A 1 85 ? 8.966 -0.056 1.336 1.00 97.56 85 ASP A N 1
ATOM 680 C CA . ASP A 1 85 ? 9.799 -1.220 1.014 1.00 97.56 85 ASP A CA 1
ATOM 681 C C . ASP A 1 85 ? 9.030 -2.276 0.219 1.00 97.56 85 ASP A C 1
ATOM 683 O O . ASP A 1 85 ? 9.505 -2.760 -0.810 1.00 97.56 85 ASP A O 1
ATOM 687 N N . ILE A 1 86 ? 7.806 -2.596 0.647 1.00 97.25 86 ILE A N 1
ATOM 688 C CA . ILE A 1 86 ? 6.945 -3.533 -0.081 1.00 97.25 86 ILE A CA 1
ATOM 689 C C . ILE A 1 86 ? 6.627 -2.982 -1.478 1.00 97.25 86 ILE A C 1
ATOM 691 O O . ILE A 1 86 ? 6.736 -3.716 -2.460 1.00 97.25 86 ILE A O 1
ATOM 695 N N . ILE A 1 87 ? 6.293 -1.692 -1.600 1.00 96.88 87 ILE A N 1
ATOM 696 C CA . ILE A 1 87 ? 6.042 -1.056 -2.904 1.00 96.88 87 ILE A CA 1
ATOM 697 C C . ILE A 1 87 ? 7.286 -1.124 -3.798 1.00 96.88 87 ILE A C 1
ATOM 699 O O . ILE A 1 87 ? 7.167 -1.536 -4.951 1.00 96.88 87 ILE A O 1
ATOM 703 N N . ARG A 1 88 ? 8.472 -0.784 -3.277 1.00 96.69 88 ARG A N 1
ATOM 704 C CA . ARG A 1 88 ? 9.754 -0.838 -3.999 1.00 96.69 88 ARG A CA 1
ATOM 705 C C . ARG A 1 88 ? 10.041 -2.226 -4.556 1.00 96.69 88 ARG A C 1
ATOM 707 O O . ARG A 1 88 ? 10.606 -2.342 -5.643 1.00 96.69 88 ARG A O 1
ATOM 714 N N . ASP A 1 89 ? 9.633 -3.276 -3.854 1.00 96.44 89 ASP A N 1
ATOM 715 C CA . ASP A 1 89 ? 9.767 -4.641 -4.351 1.00 96.44 89 ASP A CA 1
ATOM 716 C C . ASP A 1 89 ? 8.665 -5.041 -5.333 1.00 96.44 89 ASP A C 1
ATOM 718 O O . ASP A 1 89 ? 8.969 -5.720 -6.314 1.00 96.44 89 ASP A O 1
ATOM 722 N N . LEU A 1 90 ? 7.421 -4.599 -5.132 1.00 95.31 90 LEU A N 1
ATOM 723 C CA . LEU A 1 90 ? 6.291 -4.889 -6.026 1.00 95.31 90 LEU A CA 1
ATOM 724 C C . LEU A 1 90 ? 6.431 -4.242 -7.413 1.00 95.31 90 LEU A C 1
ATOM 726 O O . LEU A 1 90 ? 5.947 -4.794 -8.409 1.00 95.31 90 LEU A O 1
ATOM 730 N N . VAL A 1 91 ? 7.068 -3.068 -7.496 1.00 94.56 91 VAL A N 1
ATOM 731 C CA . VAL A 1 91 ? 7.248 -2.339 -8.766 1.00 94.56 91 VAL A CA 1
ATOM 732 C C . VAL A 1 91 ? 8.320 -2.953 -9.666 1.00 94.56 91 VAL A C 1
ATOM 734 O O . VAL A 1 91 ? 8.323 -2.688 -10.869 1.00 94.56 91 VAL A O 1
ATOM 737 N N . LYS A 1 92 ? 9.217 -3.782 -9.118 1.00 92.31 92 LYS A N 1
ATOM 738 C CA . LYS A 1 92 ? 10.263 -4.470 -9.886 1.00 92.31 92 LYS A CA 1
ATOM 739 C C . LYS A 1 92 ? 9.642 -5.556 -10.763 1.00 92.31 92 LYS A C 1
ATOM 741 O O . LYS A 1 92 ? 8.838 -6.371 -10.303 1.00 92.31 92 LYS A O 1
ATOM 746 N N . TRP A 1 93 ? 10.023 -5.589 -12.037 1.00 86.44 93 TRP A N 1
ATOM 747 C CA . TRP A 1 93 ? 9.505 -6.572 -12.993 1.00 86.44 93 TRP A CA 1
ATOM 748 C C . TRP A 1 93 ? 9.886 -8.003 -12.591 1.00 86.44 93 TRP A C 1
ATOM 750 O O . TRP A 1 93 ? 9.068 -8.921 -12.676 1.00 86.44 93 TRP A O 1
ATOM 760 N N . GLU A 1 94 ? 11.102 -8.164 -12.080 1.00 89.12 94 GLU A N 1
ATOM 761 C CA . GLU A 1 94 ? 11.715 -9.419 -11.651 1.00 89.12 94 GLU A CA 1
ATOM 762 C C . GLU A 1 94 ? 10.925 -10.100 -10.522 1.00 89.12 94 GLU A C 1
ATOM 764 O O . GLU A 1 94 ? 10.906 -11.324 -10.425 1.00 89.12 94 GLU A O 1
ATOM 769 N N . ASN A 1 95 ? 10.197 -9.319 -9.719 1.00 91.94 95 ASN A N 1
ATOM 770 C CA . ASN A 1 95 ? 9.431 -9.801 -8.570 1.00 91.94 95 ASN A CA 1
ATOM 771 C C . ASN A 1 95 ? 7.972 -10.149 -8.889 1.00 91.94 95 ASN A C 1
ATOM 773 O O . ASN A 1 95 ? 7.212 -10.471 -7.980 1.00 91.94 95 ASN A O 1
ATOM 777 N N . THR A 1 96 ? 7.556 -10.111 -10.161 1.00 86.44 96 THR A N 1
ATOM 778 C CA . THR A 1 96 ? 6.144 -10.305 -10.549 1.00 86.44 96 THR A CA 1
ATOM 779 C C . THR A 1 96 ? 5.539 -11.614 -10.020 1.00 86.44 96 THR A C 1
ATOM 781 O O . THR A 1 96 ? 4.368 -11.626 -9.655 1.00 86.44 96 THR A O 1
ATOM 784 N N . ASN A 1 97 ? 6.334 -12.686 -9.952 1.00 91.56 97 ASN A N 1
ATOM 785 C CA . ASN A 1 97 ? 5.906 -14.005 -9.468 1.00 91.56 97 ASN A CA 1
ATOM 786 C C . ASN A 1 97 ? 6.631 -14.417 -8.173 1.00 91.56 97 ASN A C 1
ATOM 788 O O . ASN A 1 97 ? 6.699 -15.602 -7.856 1.00 91.56 97 ASN A O 1
ATOM 792 N N . ASN A 1 98 ? 7.235 -13.466 -7.455 1.00 94.75 98 ASN A N 1
ATOM 793 C CA . ASN A 1 98 ? 7.924 -13.767 -6.207 1.00 94.75 98 ASN A CA 1
ATOM 794 C C . ASN A 1 98 ? 6.900 -13.874 -5.067 1.00 94.75 98 ASN A C 1
ATOM 796 O O . ASN A 1 98 ? 6.424 -12.860 -4.551 1.00 94.75 98 ASN A O 1
ATOM 800 N N . GLU A 1 99 ? 6.575 -15.104 -4.668 1.00 95.62 99 GLU A N 1
ATOM 801 C CA . GLU A 1 99 ? 5.586 -15.367 -3.618 1.00 95.62 99 GLU A CA 1
ATOM 802 C C . GLU A 1 99 ? 5.964 -14.753 -2.265 1.00 95.62 99 GLU A C 1
ATOM 804 O O . GLU A 1 99 ? 5.072 -14.353 -1.525 1.00 95.62 99 GLU A O 1
ATOM 809 N N . GLU A 1 100 ? 7.248 -14.590 -1.937 1.00 96.19 100 GLU A N 1
ATOM 810 C CA . GLU A 1 100 ? 7.651 -13.945 -0.679 1.00 96.19 100 GLU A CA 1
ATOM 811 C C . GLU A 1 100 ? 7.222 -12.472 -0.646 1.00 96.19 100 GLU A C 1
ATOM 813 O O . GLU A 1 100 ? 6.692 -11.984 0.353 1.00 96.19 100 GLU A O 1
ATOM 818 N N . VAL A 1 101 ? 7.399 -11.757 -1.762 1.00 95.38 101 VAL A N 1
ATOM 819 C CA . VAL A 1 101 ? 6.969 -10.357 -1.900 1.00 95.38 101 VAL A CA 1
ATOM 820 C C . VAL A 1 101 ? 5.443 -10.267 -1.909 1.00 95.38 101 VAL A C 1
ATOM 822 O O . VAL A 1 101 ? 4.870 -9.414 -1.228 1.00 95.38 101 VAL A O 1
ATOM 825 N N . LEU A 1 102 ? 4.777 -11.163 -2.644 1.00 94.69 102 LEU A N 1
ATOM 826 C CA . LEU A 1 102 ? 3.317 -11.192 -2.723 1.00 94.69 102 LEU A CA 1
ATOM 827 C C . LEU A 1 102 ? 2.677 -11.513 -1.368 1.00 94.69 102 LEU A C 1
ATOM 829 O O . LEU A 1 102 ? 1.674 -10.897 -1.017 1.00 94.69 102 LEU A O 1
ATOM 833 N N . ASN A 1 103 ? 3.259 -12.42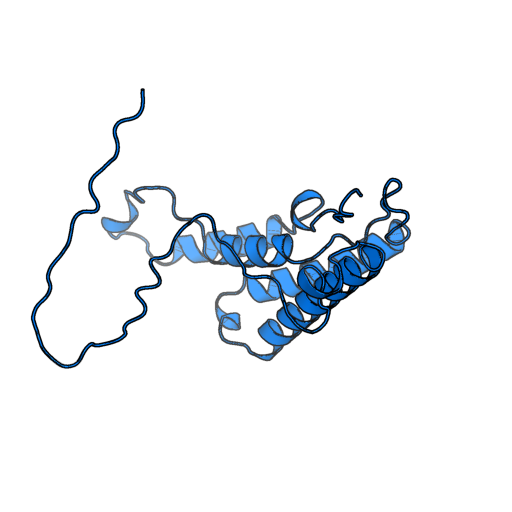3 -0.587 1.00 96.75 103 ASN A N 1
ATOM 834 C CA . ASN A 1 103 ? 2.763 -12.765 0.743 1.00 96.75 103 ASN A CA 1
ATOM 835 C C . ASN A 1 103 ? 2.929 -11.603 1.722 1.00 96.75 103 ASN A C 1
ATOM 837 O O . ASN A 1 103 ? 1.946 -11.232 2.353 1.00 96.75 103 ASN A O 1
ATOM 841 N N . ARG A 1 104 ? 4.084 -10.919 1.743 1.00 97.12 104 ARG A N 1
ATOM 842 C CA . ARG A 1 104 ? 4.242 -9.690 2.547 1.00 97.12 104 ARG A CA 1
ATOM 843 C C . ARG A 1 104 ? 3.198 -8.627 2.205 1.00 97.12 104 ARG A C 1
ATOM 845 O O . ARG A 1 104 ? 2.645 -7.987 3.097 1.00 97.12 104 ARG A O 1
ATOM 852 N N . ALA A 1 105 ? 2.913 -8.440 0.916 1.00 96.44 105 ALA A N 1
ATOM 853 C CA . ALA A 1 105 ? 1.884 -7.504 0.479 1.00 96.44 105 ALA A CA 1
ATOM 854 C C . ALA A 1 105 ? 0.476 -7.944 0.923 1.00 96.44 105 ALA A C 1
ATOM 856 O O . ALA A 1 105 ? -0.299 -7.122 1.411 1.00 96.44 105 ALA A O 1
ATOM 857 N N . ARG A 1 106 ? 0.145 -9.236 0.791 1.00 95.62 106 ARG A N 1
ATOM 858 C CA . ARG A 1 106 ? -1.129 -9.806 1.264 1.00 95.62 106 ARG A CA 1
ATOM 859 C C . ARG A 1 106 ? -1.289 -9.629 2.773 1.00 95.62 106 ARG A C 1
ATOM 861 O O . ARG A 1 106 ? -2.357 -9.205 3.204 1.00 95.62 106 ARG A O 1
ATOM 868 N N . ASP A 1 107 ? -0.247 -9.892 3.552 1.00 96.75 107 ASP A N 1
ATOM 869 C CA . ASP A 1 107 ? -0.270 -9.764 5.011 1.00 96.75 107 ASP A CA 1
ATOM 870 C C . ASP A 1 107 ? -0.550 -8.320 5.440 1.00 96.75 107 ASP A C 1
ATOM 872 O O . ASP A 1 107 ? -1.435 -8.088 6.264 1.00 96.75 107 ASP A O 1
ATOM 876 N N . ALA A 1 108 ? 0.107 -7.341 4.807 1.00 96.69 108 ALA A N 1
ATOM 877 C CA . ALA A 1 108 ? -0.149 -5.922 5.059 1.00 96.69 108 ALA A CA 1
ATOM 878 C C . ALA A 1 108 ? -1.596 -5.508 4.714 1.00 96.69 108 ALA A C 1
ATOM 880 O O . ALA A 1 108 ? -2.220 -4.728 5.437 1.00 96.69 108 ALA A O 1
ATOM 881 N N . ILE A 1 109 ? -2.164 -6.051 3.629 1.00 95.62 109 ILE A N 1
ATOM 882 C CA . ILE A 1 109 ? -3.570 -5.819 3.258 1.00 95.62 109 ILE A CA 1
ATOM 883 C C . ILE A 1 109 ? -4.513 -6.417 4.310 1.00 95.62 109 ILE A C 1
ATOM 885 O O . ILE A 1 109 ? -5.477 -5.765 4.718 1.00 95.62 109 ILE A O 1
ATOM 889 N N . TRP A 1 110 ? -4.242 -7.638 4.774 1.00 95.38 110 TRP A N 1
ATOM 890 C CA . TRP A 1 110 ? -5.040 -8.295 5.809 1.00 95.38 110 TRP A CA 1
ATOM 891 C C . TRP A 1 110 ? -4.980 -7.565 7.147 1.00 95.38 110 TRP A C 1
ATOM 893 O O . TRP A 1 110 ? -6.018 -7.389 7.784 1.00 95.38 110 TRP A O 1
ATOM 903 N N . GLU A 1 111 ? -3.797 -7.121 7.569 1.00 94.94 111 GLU A N 1
ATOM 904 C CA . GLU A 1 111 ? -3.620 -6.315 8.778 1.00 94.94 111 GLU A CA 1
ATOM 905 C C . GLU A 1 111 ? -4.459 -5.033 8.693 1.00 94.94 111 GLU A C 1
ATOM 907 O O . GLU A 1 111 ? -5.314 -4.788 9.546 1.00 94.94 111 GLU A O 1
ATOM 912 N N . SER A 1 112 ? -4.331 -4.293 7.590 1.00 94.75 112 SER A N 1
ATOM 913 C CA . SER A 1 112 ? -5.113 -3.080 7.342 1.00 94.75 112 SER A CA 1
ATOM 914 C C . SER A 1 112 ? -6.631 -3.329 7.324 1.00 94.75 112 SER A C 1
ATOM 916 O O . SER A 1 112 ? -7.417 -2.516 7.832 1.00 94.75 112 SER A O 1
ATOM 918 N N . TRP A 1 113 ? -7.081 -4.456 6.768 1.00 94.56 113 TRP A N 1
ATOM 919 C CA . TRP A 1 113 ? -8.497 -4.818 6.785 1.00 94.56 113 TRP A CA 1
ATOM 920 C C . TRP A 1 113 ? -8.997 -5.127 8.197 1.00 94.56 113 TRP A C 1
ATOM 922 O O . TRP A 1 113 ? -10.051 -4.632 8.606 1.00 94.56 113 TRP A O 1
ATOM 932 N N . ARG A 1 114 ? -8.227 -5.891 8.976 1.00 94.56 114 ARG A N 1
ATOM 933 C CA . ARG A 1 114 ? -8.562 -6.236 10.365 1.00 94.56 114 ARG A CA 1
ATOM 934 C C . ARG A 1 114 ? -8.654 -4.998 11.248 1.00 94.56 114 ARG A C 1
ATOM 936 O O . ARG A 1 114 ? -9.583 -4.897 12.048 1.00 94.56 114 ARG A O 1
ATOM 943 N N . GLU A 1 115 ? -7.766 -4.028 11.060 1.00 92.62 115 GLU A N 1
ATOM 944 C CA . GLU A 1 115 ? -7.860 -2.727 11.730 1.00 92.62 115 GLU A CA 1
ATOM 945 C C . GLU A 1 115 ? -9.161 -1.997 11.376 1.00 92.62 115 GLU A C 1
ATOM 947 O O . GLU A 1 115 ? -9.866 -1.496 12.254 1.00 92.62 115 GLU A O 1
ATOM 952 N N . THR A 1 116 ? -9.532 -1.992 10.094 1.00 92.75 116 THR A N 1
ATOM 953 C CA . THR A 1 116 ? -10.782 -1.375 9.626 1.00 92.75 116 THR A CA 1
AT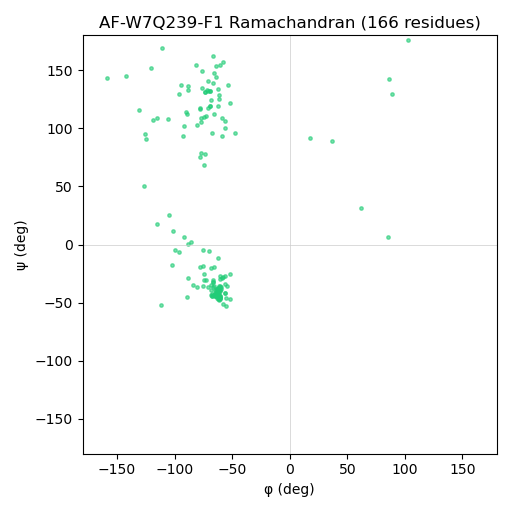OM 954 C C . THR A 1 116 ? -12.005 -2.057 10.247 1.00 92.75 116 THR A C 1
ATOM 956 O O . THR A 1 116 ? -12.938 -1.380 10.690 1.00 92.75 116 THR A O 1
ATOM 959 N N . CYS A 1 117 ? -11.984 -3.387 10.357 1.00 93.12 117 CYS A N 1
ATOM 960 C CA . CYS A 1 117 ? -13.026 -4.149 11.042 1.00 93.12 117 CYS A CA 1
ATOM 961 C C . CYS A 1 117 ? -13.086 -3.805 12.535 1.00 93.12 117 CYS A C 1
ATOM 963 O O . CYS A 1 117 ? -14.165 -3.573 13.080 1.00 93.12 117 CYS A O 1
ATOM 965 N N . HIS A 1 118 ? -11.930 -3.688 13.194 1.00 92.38 118 HIS A N 1
ATOM 966 C CA . HIS A 1 118 ? -11.846 -3.329 14.607 1.00 92.38 118 HIS A CA 1
ATOM 967 C C . HIS A 1 118 ? -12.444 -1.944 14.902 1.00 92.38 118 HIS A C 1
ATOM 969 O O . HIS A 1 118 ? -13.129 -1.771 15.917 1.00 92.38 118 HIS A O 1
ATOM 975 N N . LEU A 1 119 ? -12.227 -0.969 14.013 1.00 91.69 119 LEU A N 1
ATOM 976 C CA . LEU A 1 119 ? -12.800 0.376 14.125 1.00 91.69 119 LEU A CA 1
ATOM 977 C C . LEU A 1 119 ? -14.326 0.381 13.972 1.00 91.69 119 LEU A C 1
ATOM 979 O O . LEU A 1 119 ? -15.002 1.186 14.617 1.00 91.69 119 LEU A O 1
ATOM 983 N N . ASN A 1 120 ? -14.867 -0.530 13.162 1.00 91.88 120 ASN A N 1
ATOM 984 C CA . ASN A 1 120 ? -16.294 -0.620 12.846 1.00 91.88 120 ASN A CA 1
ATOM 985 C C . ASN A 1 120 ? -17.041 -1.724 13.614 1.00 91.88 120 ASN A C 1
ATOM 987 O O . ASN A 1 120 ? -18.208 -1.982 13.328 1.00 91.88 120 ASN A O 1
ATOM 991 N N . ARG A 1 121 ? -16.423 -2.332 14.635 1.00 91.38 121 ARG A N 1
ATOM 992 C CA . ARG A 1 121 ? -16.994 -3.459 15.400 1.00 91.38 121 ARG A CA 1
ATOM 993 C C . ARG A 1 121 ? -18.364 -3.191 16.034 1.00 91.38 121 ARG A C 1
ATOM 995 O O . ARG A 1 121 ? -19.134 -4.117 16.241 1.00 91.38 121 ARG A O 1
ATOM 1002 N N . ASN A 1 122 ? -18.666 -1.928 16.338 1.00 90.06 122 ASN A N 1
ATOM 1003 C CA . ASN A 1 122 ? -19.926 -1.526 16.970 1.00 90.06 122 ASN A CA 1
ATOM 1004 C C . ASN A 1 122 ? -21.044 -1.238 15.948 1.00 90.06 122 ASN A C 1
ATOM 1006 O O . ASN A 1 122 ? -22.127 -0.815 16.341 1.00 90.06 122 ASN A O 1
ATOM 1010 N N . HIS A 1 123 ? -20.790 -1.388 14.644 1.00 89.19 123 HIS A N 1
ATOM 1011 C CA . HIS A 1 123 ? -21.791 -1.144 13.608 1.00 89.19 123 HIS A CA 1
ATOM 1012 C C . HIS A 1 123 ? -22.879 -2.242 13.629 1.00 89.19 123 HIS A C 1
ATOM 1014 O O . HIS A 1 123 ? -22.537 -3.415 13.768 1.00 89.19 123 HIS A O 1
ATOM 1020 N N . PRO A 1 124 ? -24.176 -1.927 13.428 1.00 90.69 124 PRO A N 1
ATOM 1021 C CA . PRO A 1 124 ? -25.263 -2.916 13.473 1.00 90.69 124 PRO A CA 1
ATOM 1022 C C . PRO A 1 124 ? -25.105 -4.055 12.456 1.00 90.69 124 PRO A C 1
ATOM 1024 O O . PRO A 1 124 ? -25.545 -5.168 12.704 1.00 90.69 124 PRO A O 1
ATOM 1027 N N . GLN A 1 125 ? -24.449 -3.784 11.326 1.00 88.19 125 GLN A N 1
ATOM 1028 C CA . GLN A 1 125 ? -24.147 -4.764 10.272 1.00 88.19 125 GLN A CA 1
ATOM 1029 C C . GLN A 1 125 ? -22.668 -5.191 10.268 1.00 88.19 125 GLN A C 1
ATOM 1031 O O . GLN A 1 125 ? -22.129 -5.543 9.221 1.00 88.19 125 GLN A O 1
ATOM 1036 N N . ALA A 1 126 ? -21.968 -5.097 11.406 1.00 87.25 126 ALA A N 1
ATOM 1037 C CA . ALA A 1 126 ? -20.541 -5.421 11.477 1.00 87.25 126 ALA A CA 1
ATOM 1038 C C . ALA A 1 126 ? -20.236 -6.874 11.082 1.00 87.25 126 ALA A C 1
ATOM 1040 O O . ALA A 1 126 ? -19.242 -7.112 10.403 1.00 87.25 126 ALA A O 1
ATOM 1041 N N . ALA A 1 127 ? -21.110 -7.818 11.443 1.00 84.44 127 ALA A N 1
ATOM 1042 C CA . ALA A 1 127 ? -20.941 -9.233 11.113 1.00 84.44 127 ALA A CA 1
ATOM 1043 C C . ALA A 1 127 ? -20.889 -9.492 9.594 1.00 84.44 127 ALA A C 1
ATOM 1045 O O . ALA A 1 127 ? -20.100 -10.320 9.141 1.00 84.44 127 ALA A O 1
ATOM 1046 N N . ASP A 1 128 ? -21.680 -8.748 8.815 1.00 86.31 128 ASP A N 1
ATOM 1047 C CA . ASP A 1 128 ? -21.774 -8.929 7.364 1.00 86.31 128 ASP A CA 1
ATOM 1048 C C . ASP A 1 128 ? -20.749 -8.077 6.603 1.00 86.31 128 ASP A C 1
ATOM 1050 O O . ASP A 1 128 ? -20.101 -8.558 5.673 1.00 86.31 128 ASP A O 1
ATOM 1054 N N . LEU A 1 129 ? -20.601 -6.802 6.984 1.00 85.56 129 LEU A N 1
ATOM 1055 C CA . LEU A 1 129 ? -19.795 -5.822 6.243 1.00 85.56 129 LEU A CA 1
ATOM 1056 C C . LEU A 1 129 ? -18.319 -5.797 6.661 1.00 85.56 129 LEU A C 1
ATOM 1058 O O . LEU A 1 129 ? -17.462 -5.453 5.850 1.00 85.56 129 LEU A O 1
ATOM 1062 N N . PHE A 1 130 ? -18.017 -6.137 7.9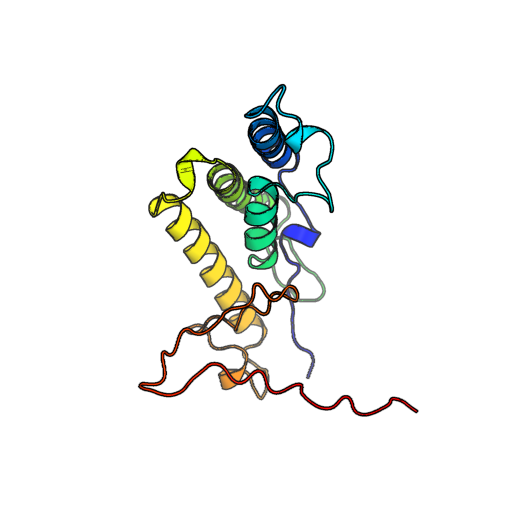14 1.00 88.88 130 PHE A N 1
ATOM 1063 C CA . PHE A 1 130 ? -16.699 -5.971 8.532 1.00 88.88 130 PHE A CA 1
ATOM 1064 C C . PHE A 1 130 ? -16.201 -7.285 9.145 1.00 88.88 130 PHE A C 1
ATOM 1066 O O . PHE A 1 130 ? -15.796 -7.336 10.308 1.00 88.88 130 PHE A O 1
ATOM 1073 N N . ASN A 1 131 ? -16.243 -8.360 8.354 1.00 89.50 131 ASN A N 1
ATOM 1074 C CA . ASN A 1 131 ? -15.739 -9.666 8.764 1.00 89.50 131 ASN A CA 1
ATOM 1075 C C . ASN A 1 131 ? -14.191 -9.717 8.674 1.00 89.50 131 ASN A C 1
ATOM 1077 O O . ASN A 1 131 ? -13.650 -9.628 7.568 1.00 89.50 131 ASN A O 1
ATOM 1081 N N . PRO A 1 132 ? -13.459 -9.920 9.790 1.00 91.62 132 PRO A N 1
ATOM 1082 C CA . PRO A 1 132 ? -11.992 -9.953 9.796 1.00 91.62 132 PRO A CA 1
ATOM 1083 C C . PRO A 1 132 ? -11.363 -11.119 9.021 1.00 91.62 132 PRO A C 1
ATOM 1085 O O . PRO A 1 132 ? -10.180 -11.052 8.690 1.00 91.62 132 PRO A O 1
ATOM 1088 N N . GLU A 1 133 ? -12.123 -12.186 8.759 1.00 90.31 133 GLU A N 1
ATOM 1089 C CA . GLU A 1 133 ? -11.666 -13.395 8.059 1.00 90.31 133 GLU A CA 1
ATOM 1090 C C . GLU A 1 133 ? -11.986 -13.379 6.563 1.00 90.31 133 GLU A C 1
ATOM 1092 O O . GLU A 1 133 ? -11.558 -14.262 5.821 1.00 90.31 133 GLU A O 1
ATOM 1097 N N . LYS A 1 134 ? -12.731 -12.374 6.095 1.00 89.50 134 LYS A N 1
ATOM 1098 C CA . LYS A 1 134 ? -13.140 -12.260 4.698 1.00 89.50 134 LYS A CA 1
ATOM 1099 C C . LYS A 1 134 ? -12.853 -10.861 4.179 1.00 89.50 134 LYS A C 1
ATOM 1101 O O . LYS A 1 134 ? -13.470 -9.894 4.616 1.00 89.50 134 LYS A O 1
ATOM 1106 N N . LEU A 1 135 ? -11.951 -10.766 3.204 1.00 86.38 135 LEU A N 1
ATOM 1107 C CA . LEU A 1 135 ? -11.715 -9.512 2.495 1.00 86.38 135 LEU A CA 1
ATOM 1108 C C . LEU A 1 135 ? -12.968 -9.089 1.711 1.00 86.38 135 LEU A C 1
ATOM 1110 O O . LEU A 1 135 ? -13.677 -9.947 1.166 1.00 86.38 135 LEU A O 1
ATOM 1114 N N . PRO A 1 136 ? -13.243 -7.776 1.624 1.00 84.25 136 PRO A N 1
ATOM 1115 C CA . PRO A 1 136 ? -14.335 -7.270 0.813 1.00 84.25 136 PRO A CA 1
ATOM 1116 C C . PRO A 1 136 ? -14.073 -7.567 -0.666 1.00 84.25 136 PRO A C 1
ATOM 1118 O O . PRO A 1 136 ? -12.928 -7.686 -1.108 1.00 84.25 136 PRO A O 1
ATOM 1121 N N . ALA A 1 137 ? -15.148 -7.673 -1.450 1.00 78.94 137 ALA A N 1
ATOM 1122 C CA . ALA A 1 137 ? -15.017 -7.806 -2.893 1.00 78.94 137 ALA A CA 1
ATOM 1123 C C . ALA A 1 137 ? -14.329 -6.555 -3.458 1.00 78.94 137 ALA A C 1
ATOM 1125 O O . ALA A 1 137 ? -14.776 -5.428 -3.234 1.00 78.94 137 ALA A O 1
ATOM 1126 N N . PHE A 1 138 ? -13.235 -6.754 -4.192 1.00 71.06 138 PHE A N 1
ATOM 1127 C CA . PHE A 1 138 ? -12.573 -5.669 -4.898 1.00 71.06 138 PHE A CA 1
ATOM 1128 C C . PHE A 1 138 ? -13.368 -5.344 -6.163 1.00 71.06 138 PHE A C 1
ATOM 1130 O O . PHE A 1 138 ? -13.357 -6.102 -7.134 1.00 71.06 138 PHE A O 1
ATOM 1137 N N . HIS A 1 139 ? -14.085 -4.226 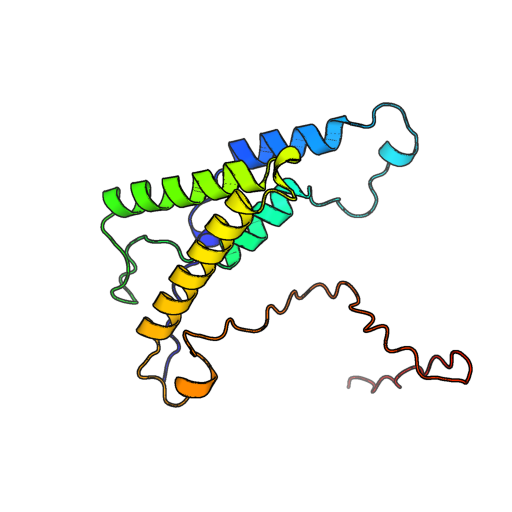-6.138 1.00 60.12 139 HIS A N 1
ATOM 1138 C CA . HIS A 1 139 ? -14.758 -3.696 -7.313 1.00 60.12 139 HIS A CA 1
ATOM 1139 C C . HIS A 1 139 ? -13.824 -2.705 -8.009 1.00 60.12 139 HIS A C 1
ATOM 1141 O O . HIS A 1 139 ? -13.788 -1.529 -7.653 1.00 60.12 139 HIS A O 1
ATOM 1147 N N . ASP A 1 140 ? -13.060 -3.181 -8.995 1.00 50.78 140 ASP A N 1
ATOM 1148 C CA . ASP A 1 140 ? -12.402 -2.286 -9.949 1.00 50.78 140 ASP A CA 1
ATOM 1149 C C . ASP A 1 140 ? -13.498 -1.656 -10.831 1.00 50.78 140 ASP A C 1
ATOM 1151 O O . ASP A 1 140 ? -14.226 -2.396 -11.504 1.00 50.78 140 ASP A O 1
ATOM 1155 N N . PRO A 1 141 ? -13.668 -0.318 -10.847 1.00 40.56 141 PRO A N 1
ATOM 1156 C CA . PRO A 1 141 ? -14.611 0.343 -11.750 1.00 40.56 141 PRO A CA 1
ATOM 1157 C C . PRO A 1 141 ? -14.257 0.131 -13.231 1.00 40.56 141 PRO A C 1
ATOM 1159 O O . PRO A 1 141 ? -15.075 0.425 -14.102 1.00 40.56 141 PRO A O 1
ATOM 1162 N N . SER A 1 142 ? -13.064 -0.394 -13.524 1.00 37.00 142 SER A N 1
ATOM 1163 C CA . SER A 1 142 ? -12.671 -0.881 -14.841 1.00 37.00 142 SER A CA 1
ATOM 1164 C C . SER A 1 142 ? -12.984 -2.377 -14.927 1.00 37.00 142 SER A C 1
ATOM 1166 O O . SER A 1 142 ? -12.213 -3.193 -14.417 1.00 37.00 142 SER A O 1
ATOM 1168 N N . PRO A 1 143 ? -14.076 -2.803 -15.585 1.00 33.78 143 PRO A N 1
ATOM 1169 C CA . PRO A 1 143 ? -14.256 -4.211 -15.872 1.00 33.78 143 PRO A CA 1
ATOM 1170 C C . PRO A 1 143 ? -13.187 -4.627 -16.889 1.00 33.78 143 PRO A C 1
ATOM 1172 O O . PRO A 1 143 ? -13.372 -4.516 -18.100 1.00 33.78 143 PRO A O 1
ATOM 1175 N N . ALA A 1 144 ? -12.071 -5.180 -16.413 1.00 36.78 144 ALA A N 1
ATOM 1176 C CA . ALA A 1 144 ? -11.463 -6.268 -17.153 1.00 36.78 144 ALA A CA 1
ATOM 1177 C C . ALA A 1 144 ? -12.554 -7.334 -17.216 1.00 36.78 144 ALA A C 1
ATOM 1179 O O . ALA A 1 144 ? -12.952 -7.879 -16.190 1.00 36.78 144 ALA A O 1
ATOM 1180 N N . VAL A 1 145 ? -13.119 -7.527 -18.404 1.00 33.81 145 VAL A N 1
ATOM 1181 C CA . VAL A 1 145 ? -14.122 -8.544 -18.696 1.00 33.81 145 VAL A CA 1
ATOM 1182 C C . VAL A 1 145 ? -13.641 -9.875 -18.113 1.00 33.81 145 VAL A C 1
ATOM 1184 O O . VAL A 1 145 ? -12.860 -10.603 -18.724 1.00 33.81 145 VAL A O 1
ATOM 1187 N N . ALA A 1 146 ? -14.109 -10.203 -16.911 1.00 34.00 146 ALA A N 1
ATOM 1188 C CA . ALA A 1 146 ? -14.065 -11.544 -16.379 1.00 34.00 146 ALA A CA 1
ATOM 1189 C C . ALA A 1 146 ? -15.143 -12.307 -17.147 1.00 34.00 146 ALA A C 1
ATOM 1191 O O . ALA A 1 146 ? -16.264 -12.499 -16.683 1.00 34.00 146 ALA A O 1
ATOM 1192 N N . LEU A 1 147 ? -14.814 -12.694 -18.383 1.00 31.48 147 LEU A N 1
ATOM 1193 C CA . LEU A 1 147 ? -15.483 -13.801 -19.043 1.00 31.48 147 LEU A CA 1
ATOM 1194 C C . LEU A 1 147 ? -15.259 -15.002 -18.131 1.00 31.48 147 LEU A C 1
ATOM 1196 O O . LEU A 1 147 ? -14.238 -15.684 -18.226 1.00 31.48 147 LEU A O 1
ATOM 1200 N N . SER A 1 148 ? -16.207 -15.258 -17.230 1.00 35.16 148 SER A N 1
ATOM 1201 C CA . SER A 1 148 ? -16.354 -16.576 -16.642 1.00 35.16 148 SER A CA 1
ATOM 1202 C C . SER A 1 148 ? -16.526 -17.524 -17.823 1.00 35.16 148 SER A C 1
ATOM 1204 O O . SER A 1 148 ? -17.592 -17.585 -18.438 1.00 35.16 148 SER A O 1
ATOM 1206 N N . ARG A 1 149 ? -15.456 -18.215 -18.217 1.00 34.31 149 ARG A N 1
ATOM 1207 C CA . ARG A 1 149 ? -15.529 -19.276 -19.216 1.00 34.31 149 ARG A CA 1
ATOM 1208 C C . ARG A 1 149 ? -16.177 -20.488 -18.554 1.00 34.31 149 ARG A C 1
ATOM 1210 O O . ARG A 1 149 ? -15.530 -21.507 -18.349 1.00 34.31 149 ARG A O 1
ATOM 1217 N N . SER A 1 150 ? -17.461 -20.397 -18.226 1.00 38.97 150 SER A N 1
ATOM 1218 C CA . SER A 1 150 ? -18.280 -21.596 -18.196 1.00 38.97 150 SER A CA 1
ATOM 1219 C C . SER A 1 150 ? -18.493 -21.963 -19.662 1.00 38.97 150 SER A C 1
ATOM 1221 O O . SER A 1 150 ? -19.098 -21.210 -20.416 1.00 38.97 150 SER A O 1
ATOM 1223 N N . LYS A 1 151 ? -17.898 -23.068 -20.126 1.00 35.03 151 LYS A N 1
ATOM 1224 C CA . LYS A 1 151 ? -18.316 -23.679 -21.392 1.00 35.03 151 LYS A CA 1
ATOM 1225 C C . LYS A 1 151 ? -19.652 -24.368 -21.110 1.00 35.03 151 LYS A C 1
ATOM 1227 O O . LYS A 1 151 ? -19.630 -25.389 -20.419 1.00 35.03 151 LYS A O 1
ATOM 1232 N N . PRO A 1 152 ? -20.798 -23.890 -21.621 1.00 37.62 152 PRO A N 1
ATOM 1233 C CA . PRO A 1 152 ? -21.979 -24.729 -21.663 1.00 37.62 152 PRO A CA 1
ATOM 1234 C C . PRO A 1 152 ? -21.697 -25.827 -22.693 1.00 37.62 152 PRO A C 1
ATOM 1236 O O . PRO A 1 152 ? -21.177 -25.565 -23.783 1.00 37.62 152 PRO A O 1
ATOM 1239 N N . LYS A 1 153 ? -21.973 -27.081 -22.337 1.00 37.91 153 LYS A N 1
ATOM 1240 C CA . LYS A 1 153 ? -21.930 -28.181 -23.297 1.00 37.91 153 LYS A CA 1
ATOM 1241 C C . LYS A 1 153 ? -23.035 -27.955 -24.330 1.00 37.91 153 LYS A C 1
ATOM 1243 O O . LYS A 1 153 ? -24.209 -28.082 -24.009 1.00 37.91 153 LYS A O 1
ATOM 1248 N N . GLY A 1 154 ? -22.623 -27.673 -25.562 1.00 44.94 154 GLY A N 1
ATOM 1249 C CA . GLY A 1 154 ? -23.493 -27.621 -26.730 1.00 44.94 154 GLY A CA 1
ATOM 1250 C C . GLY A 1 154 ? -24.183 -26.273 -26.949 1.00 44.94 154 GLY A C 1
ATOM 1251 O O . GLY A 1 154 ? -24.682 -25.655 -26.017 1.00 44.94 154 GLY A O 1
ATOM 1252 N N . TRP A 1 155 ? -24.286 -25.929 -28.235 1.00 35.50 155 TRP A N 1
ATOM 1253 C CA . TRP A 1 155 ? -25.083 -24.856 -28.842 1.00 35.50 155 TRP A CA 1
ATOM 1254 C C . TRP A 1 155 ? -24.409 -23.476 -28.946 1.00 35.50 155 TRP A C 1
ATOM 1256 O O . TRP A 1 155 ? -23.787 -22.967 -28.021 1.00 35.50 155 TRP A O 1
ATOM 1266 N N . GLY A 1 156 ? -24.472 -22.932 -30.168 1.00 36.44 156 GLY A N 1
ATOM 1267 C CA . GLY A 1 156 ? -23.648 -21.838 -30.680 1.00 36.44 156 GLY A CA 1
ATOM 1268 C C . GLY A 1 156 ? -23.854 -20.473 -30.023 1.00 36.44 156 GLY A C 1
ATOM 1269 O O . GLY A 1 156 ? -24.863 -20.199 -29.376 1.00 36.44 156 GLY A O 1
ATOM 1270 N N . TRP A 1 157 ? -22.860 -19.606 -30.231 1.00 33.66 157 TRP A N 1
ATOM 1271 C CA . TRP A 1 157 ? -22.798 -18.239 -29.720 1.00 33.66 157 TRP A CA 1
ATOM 1272 C C . TRP A 1 157 ? -24.018 -17.424 -30.157 1.00 33.66 157 TRP A C 1
ATOM 1274 O O . TRP A 1 157 ? -24.121 -17.008 -31.308 1.00 33.66 157 TRP A O 1
ATOM 1284 N N . ARG A 1 158 ? -24.938 -17.166 -29.225 1.00 32.72 158 ARG A N 1
ATOM 1285 C CA . ARG A 1 158 ? -26.014 -16.190 -29.404 1.00 32.72 158 ARG A CA 1
ATOM 1286 C C . ARG A 1 158 ? -25.677 -14.963 -28.562 1.00 32.72 158 ARG A C 1
ATOM 1288 O O . ARG A 1 158 ? -25.727 -15.014 -27.338 1.00 32.72 158 ARG A O 1
ATOM 1295 N N . VAL A 1 159 ? -25.299 -13.869 -29.219 1.00 41.38 159 VAL A N 1
ATOM 1296 C CA . VAL A 1 159 ? -25.165 -12.556 -28.577 1.00 41.38 159 VAL A CA 1
ATOM 1297 C C . VAL A 1 159 ? -26.579 -12.006 -28.415 1.00 41.38 159 VAL A C 1
ATOM 1299 O O . VAL A 1 159 ? -27.226 -11.685 -29.406 1.00 41.38 159 VAL A O 1
ATOM 1302 N N . THR A 1 160 ? -27.097 -11.941 -27.191 1.00 39.41 160 THR A N 1
ATOM 1303 C CA . THR A 1 160 ? -28.347 -11.220 -26.909 1.00 39.41 160 THR A CA 1
ATOM 1304 C C . THR A 1 160 ? -28.007 -9.772 -26.551 1.00 39.41 160 THR A C 1
ATOM 1306 O O . THR A 1 160 ? -27.383 -9.560 -25.506 1.00 39.41 160 THR A O 1
ATOM 1309 N N . PRO A 1 161 ? -28.395 -8.764 -27.353 1.00 35.00 161 PRO A N 1
ATOM 1310 C CA . PRO A 1 161 ? -28.301 -7.373 -26.933 1.00 35.00 161 PRO A CA 1
ATOM 1311 C C . PRO A 1 161 ? -29.320 -7.150 -25.813 1.00 35.00 161 PRO A C 1
ATOM 1313 O O . PRO A 1 161 ? -30.508 -7.425 -25.986 1.00 35.00 161 PRO A O 1
ATOM 1316 N N . ARG A 1 162 ? -28.874 -6.671 -24.647 1.00 42.78 162 ARG A N 1
ATOM 1317 C CA . ARG A 1 162 ? -29.797 -6.212 -23.605 1.00 42.78 162 ARG A CA 1
ATOM 1318 C C . ARG A 1 162 ? -30.417 -4.905 -24.105 1.00 42.78 162 ARG A C 1
ATOM 1320 O O . ARG A 1 162 ? -29.702 -3.939 -24.351 1.00 42.78 162 ARG A O 1
ATOM 1327 N N . THR A 1 163 ? -31.730 -4.910 -24.296 1.00 37.94 163 THR A N 1
ATOM 1328 C CA . THR A 1 163 ? -32.535 -3.749 -24.686 1.00 37.94 163 THR A CA 1
ATOM 1329 C C . THR A 1 163 ? -32.255 -2.573 -23.752 1.00 37.94 163 THR A C 1
ATOM 1331 O O . THR A 1 163 ? -32.427 -2.687 -22.539 1.00 37.94 163 THR A O 1
ATOM 1334 N N . SER A 1 164 ? -31.808 -1.456 -24.320 1.00 40.12 164 SER A N 1
ATOM 1335 C CA . SER A 1 164 ? -31.646 -0.179 -23.633 1.00 40.12 164 SER A CA 1
ATOM 1336 C C . SER A 1 164 ? -33.015 0.397 -23.278 1.00 40.12 164 SER A C 1
ATOM 1338 O O . SER A 1 164 ? -33.817 0.680 -24.169 1.00 40.12 164 SER A O 1
ATOM 1340 N N . THR A 1 165 ? -33.283 0.603 -21.994 1.00 38.94 165 THR A N 1
ATOM 1341 C CA . THR A 1 165 ? -34.366 1.483 -21.548 1.00 38.94 165 THR A CA 1
ATOM 1342 C C . THR A 1 165 ? -33.979 2.933 -21.885 1.00 38.94 165 THR A C 1
ATOM 1344 O O . THR A 1 165 ? -32.844 3.315 -21.590 1.00 38.94 165 THR A O 1
ATOM 1347 N N . PRO A 1 166 ? -34.852 3.751 -22.502 1.00 35.06 166 PRO A N 1
ATOM 1348 C CA . PRO A 1 166 ? -34.539 5.147 -22.787 1.00 35.06 166 PRO A CA 1
ATOM 1349 C C . PRO A 1 166 ? -34.641 5.982 -21.507 1.00 35.06 166 PRO A C 1
ATOM 1351 O O . PRO A 1 166 ? -35.606 5.853 -20.752 1.00 35.06 166 PRO A O 1
ATOM 1354 N N . TRP A 1 167 ? -33.654 6.844 -21.278 1.00 39.88 167 TRP A N 1
ATOM 1355 C CA . TRP A 1 167 ? -33.706 7.872 -20.240 1.00 39.88 167 TRP A CA 1
ATOM 1356 C C . TRP A 1 167 ? -34.694 8.971 -20.663 1.00 39.88 167 TRP A C 1
ATOM 1358 O O . TRP A 1 167 ? -34.680 9.393 -21.821 1.00 39.88 167 TRP A O 1
ATOM 1368 N N . ARG A 1 168 ? -35.574 9.371 -19.738 1.00 33.69 168 ARG A N 1
ATOM 1369 C CA . ARG A 1 168 ? -36.386 10.595 -19.823 1.00 33.69 168 ARG A CA 1
ATOM 1370 C C . ARG A 1 168 ? -35.550 11.810 -19.455 1.00 33.69 168 ARG A C 1
ATOM 1372 O O . ARG A 1 168 ? -34.658 11.643 -18.594 1.00 33.69 168 ARG A O 1
#

Foldseek 3Di:
DDQDDAAFQVVPDAPVVLLVVLQVVQLPPDPDDPVNVDPPPDDDRPLNVQRVVLRRLAGQQPQDPVLRGHDHPVVSVVVVVVVNVLSSQRSHPVCVPPVVSVVVSVVRSLVRLLVSLVSCVPPPCSVPPRPSVDDDDDDDVDPPPPPPPPPDPDDDDDDDDDDDDDDD

Mean predicted aligned error: 11.41 Å

Sequence (168 aa):
MHIKSPKKLIEVALPLDDINVASAREKSIRHGHPSTLHLWWARRPLAAARAVLFAQLVNDPGYQRELGYGVNKQEAELKREKLFDIIRDLVKWENTNNEEVLNRARDAIWESWRETCHLNRNHPQAADLFNPEKLPAFHDPSPAVALSRSKPKGWGWRVTPRTSTPWR

Radius of gyration: 20.93 Å; Cα contacts (8 Å, |Δi|>4): 135; chains: 1; bounding box: 50×41×53 Å